Protein AF-A0A352LRR9-F1 (afdb_monomer_lite)

Foldseek 3Di:
DDPFVVQLVVQVVLLVVVVVDPVSVVVVCVVCVVVLVVLLVVLVVVVCVVPVHDDPPSVVLSVLLCVCVVVLSVVVVVVVVCVVVVHDDRHHSSVVSSVSSNVSSVVVCCVVPPD

Radius of gyration: 15.87 Å; chains: 1; bounding box: 34×29×51 Å

Sequence (115 aa):
MDFYDKKLQKELALIRDTSESENGEIKIIDYLKPLVFSVGNKFIDEFEIENGIVIEDREIVLKSGWIHLDFAIKKYMEKIEIMERGEGKIFIFSEYFTWFIKQGILEYLQSKYKN

pLDDT: mean 90.46, std 8.32, range [52.84, 98.38]

Structure (mmCIF, N/CA/C/O backbone):
data_AF-A0A352LRR9-F1
#
_entry.id   AF-A0A352LRR9-F1
#
loop_
_atom_site.group_PDB
_atom_site.id
_atom_site.type_symbol
_atom_site.label_atom_id
_atom_site.label_alt_id
_atom_site.label_comp_id
_atom_site.label_asym_id
_atom_site.label_entity_id
_atom_site.label_seq_id
_atom_site.pdbx_PDB_ins_code
_atom_site.Cartn_x
_atom_site.Cartn_y
_atom_site.Cartn_z
_atom_site.occupancy
_atom_site.B_iso_or_equiv
_atom_site.auth_seq_id
_atom_site.auth_comp_id
_atom_site.auth_asym_id
_atom_site.auth_atom_id
_atom_site.pdbx_PDB_model_num
ATOM 1 N N . MET A 1 1 ? -0.641 -4.534 -25.939 1.00 62.03 1 MET A N 1
ATOM 2 C CA . MET A 1 1 ? -0.230 -4.392 -24.532 1.00 62.03 1 MET A CA 1
ATOM 3 C C . MET A 1 1 ? -1.452 -4.635 -23.680 1.00 62.03 1 MET A C 1
ATOM 5 O O . MET A 1 1 ? -2.421 -3.882 -23.816 1.00 62.03 1 MET A O 1
ATOM 9 N N . ASP A 1 2 ? -1.451 -5.733 -22.934 1.00 83.25 2 ASP A N 1
ATOM 10 C CA . ASP A 1 2 ? -2.582 -6.099 -22.088 1.00 83.25 2 ASP A CA 1
ATOM 11 C C . ASP A 1 2 ? -2.676 -5.168 -20.856 1.00 83.25 2 ASP A C 1
ATOM 13 O O . ASP A 1 2 ? -1.864 -4.255 -20.667 1.00 83.25 2 ASP A O 1
ATOM 17 N N . PHE A 1 3 ? -3.738 -5.310 -20.061 1.00 79.19 3 PHE A N 1
ATOM 18 C CA . PHE A 1 3 ? -3.936 -4.484 -18.864 1.00 79.19 3 PHE A CA 1
ATOM 19 C C . PHE A 1 3 ? -2.821 -4.690 -17.826 1.00 79.19 3 PHE A C 1
ATOM 21 O O . PHE A 1 3 ? -2.420 -3.732 -17.161 1.00 79.19 3 PHE A O 1
ATOM 28 N N . TYR A 1 4 ? -2.318 -5.921 -17.717 1.00 83.06 4 TYR A N 1
ATOM 29 C CA . TYR A 1 4 ? -1.278 -6.307 -16.772 1.00 83.06 4 TYR A CA 1
ATOM 30 C C . TYR A 1 4 ? 0.035 -5.587 -17.094 1.00 83.06 4 TYR A C 1
ATOM 32 O O . TYR A 1 4 ? 0.580 -4.890 -16.241 1.00 83.06 4 TYR A O 1
ATOM 40 N N . ASP A 1 5 ? 0.461 -5.635 -18.353 1.00 84.56 5 ASP A N 1
ATOM 41 C CA . ASP A 1 5 ? 1.642 -4.958 -18.876 1.00 84.56 5 ASP A CA 1
ATOM 42 C C . ASP A 1 5 ? 1.581 -3.447 -18.637 1.00 84.56 5 ASP A C 1
ATOM 44 O O . ASP A 1 5 ? 2.550 -2.839 -18.184 1.00 84.56 5 ASP A O 1
ATOM 48 N N . LYS A 1 6 ? 0.432 -2.812 -18.909 1.00 89.38 6 LYS A N 1
ATOM 49 C CA . LYS A 1 6 ? 0.264 -1.365 -18.690 1.00 89.38 6 LYS A CA 1
ATOM 50 C C . LYS A 1 6 ? 0.395 -0.994 -17.216 1.00 89.38 6 LYS A C 1
ATOM 52 O O . LYS A 1 6 ? 1.023 0.015 -16.894 1.00 89.38 6 LYS A O 1
ATOM 57 N N . LYS A 1 7 ? -0.210 -1.787 -16.327 1.00 91.81 7 LYS A N 1
ATOM 58 C CA . LYS A 1 7 ? -0.152 -1.562 -14.880 1.00 91.81 7 LYS A CA 1
ATOM 59 C C . LYS A 1 7 ? 1.270 -1.754 -14.358 1.00 91.81 7 LYS A C 1
ATOM 61 O O . LYS A 1 7 ? 1.771 -0.891 -13.643 1.00 91.81 7 LYS A O 1
ATOM 66 N N . LEU A 1 8 ? 1.928 -2.827 -14.783 1.00 90.94 8 LEU A N 1
ATOM 67 C CA . LEU A 1 8 ? 3.316 -3.118 -14.457 1.00 90.94 8 LEU A CA 1
ATOM 68 C C . LEU A 1 8 ? 4.248 -1.969 -14.869 1.00 90.94 8 LEU A C 1
ATOM 70 O O . LEU A 1 8 ? 4.982 -1.457 -14.032 1.00 90.94 8 LEU A O 1
ATOM 74 N N . GLN A 1 9 ? 4.183 -1.511 -16.123 1.00 90.25 9 GLN A N 1
ATOM 75 C CA . GLN A 1 9 ? 5.031 -0.412 -16.603 1.00 90.25 9 GLN A CA 1
ATOM 76 C C . GLN A 1 9 ? 4.785 0.896 -15.844 1.00 90.25 9 GLN A C 1
ATOM 78 O O . GLN A 1 9 ? 5.732 1.602 -15.502 1.00 90.25 9 GLN A O 1
ATOM 83 N N . LYS A 1 10 ? 3.520 1.209 -15.537 1.00 94.25 10 LYS A N 1
ATOM 84 C CA . LYS A 1 10 ? 3.173 2.387 -14.735 1.00 94.25 10 LYS A CA 1
ATOM 85 C C . LYS A 1 10 ? 3.782 2.312 -13.335 1.00 94.25 10 LYS A C 1
ATOM 87 O O . LYS A 1 10 ? 4.351 3.295 -12.873 1.00 94.25 10 LYS A O 1
ATOM 92 N N . GLU A 1 11 ? 3.658 1.171 -12.663 1.00 94.19 11 GLU A N 1
ATOM 93 C CA . GLU A 1 11 ? 4.198 0.996 -11.313 1.00 94.19 11 GLU A CA 1
ATOM 94 C C . GLU A 1 11 ? 5.728 1.013 -11.303 1.00 94.19 11 GLU A C 1
ATOM 96 O O . GLU A 1 11 ? 6.307 1.686 -10.459 1.00 94.19 11 GLU A O 1
ATOM 101 N N . LEU A 1 12 ? 6.390 0.380 -12.276 1.00 91.44 12 LEU A N 1
ATOM 102 C CA . LEU A 1 12 ? 7.847 0.472 -12.431 1.00 91.44 12 LEU A CA 1
ATOM 103 C C . LEU A 1 12 ? 8.317 1.924 -12.591 1.00 91.44 12 LEU 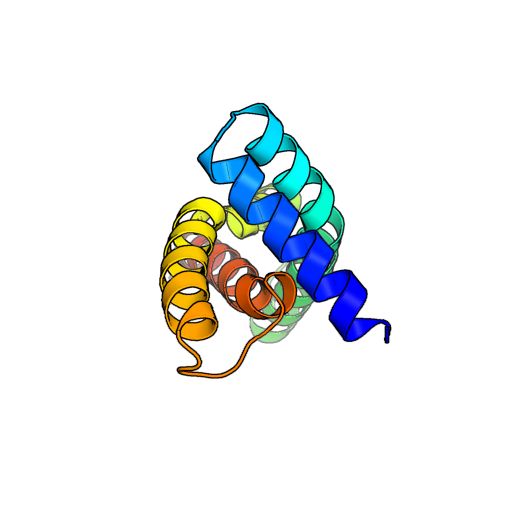A C 1
ATOM 105 O O . LEU A 1 12 ? 9.281 2.329 -11.944 1.00 91.44 12 LEU A O 1
ATOM 109 N N . ALA A 1 13 ? 7.628 2.715 -13.418 1.00 91.44 13 ALA A N 1
ATOM 110 C CA . ALA A 1 13 ? 7.958 4.124 -13.616 1.00 91.44 13 ALA A CA 1
ATOM 111 C C . ALA A 1 13 ? 7.780 4.951 -12.332 1.00 91.44 13 ALA A C 1
ATOM 113 O O . ALA A 1 13 ? 8.644 5.761 -12.010 1.00 91.44 13 ALA A O 1
ATOM 114 N N . LEU A 1 14 ? 6.693 4.727 -11.584 1.00 93.81 14 LEU A N 1
ATOM 115 C CA . LEU A 1 14 ? 6.443 5.424 -10.319 1.00 93.81 14 LEU A CA 1
ATOM 116 C C . LEU A 1 14 ? 7.508 5.101 -9.267 1.00 93.81 14 LEU A C 1
ATOM 118 O O . LEU A 1 14 ? 8.027 6.012 -8.639 1.00 93.81 14 LEU A O 1
ATOM 122 N N . ILE A 1 15 ? 7.859 3.822 -9.111 1.00 91.62 15 ILE A N 1
ATOM 123 C CA . ILE A 1 15 ? 8.863 3.374 -8.137 1.00 91.62 15 ILE A CA 1
ATOM 12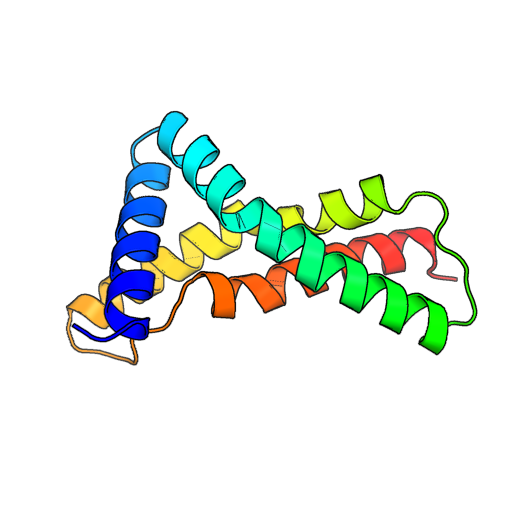4 C C . ILE A 1 15 ? 10.241 3.976 -8.447 1.00 91.62 15 ILE A C 1
ATOM 126 O O . ILE A 1 15 ? 10.945 4.396 -7.531 1.00 91.62 15 ILE A O 1
ATOM 130 N N . ARG A 1 16 ? 10.624 4.047 -9.728 1.00 88.88 16 ARG A N 1
ATOM 131 C CA . ARG A 1 16 ? 11.877 4.698 -10.141 1.00 88.88 16 ARG A CA 1
ATOM 132 C C . ARG A 1 16 ? 11.880 6.185 -9.797 1.00 88.88 16 ARG A C 1
ATOM 134 O O . ARG A 1 16 ? 12.828 6.650 -9.174 1.00 88.88 16 ARG A O 1
ATOM 141 N N . ASP A 1 17 ? 10.796 6.893 -10.109 1.00 88.75 17 ASP A N 1
ATOM 142 C CA . ASP A 1 17 ? 10.644 8.322 -9.795 1.00 88.75 17 ASP A CA 1
ATOM 143 C C . ASP A 1 17 ? 10.750 8.593 -8.281 1.00 88.75 17 ASP A C 1
ATOM 145 O O . ASP A 1 17 ? 11.342 9.590 -7.869 1.00 88.75 17 ASP A O 1
ATOM 149 N N . THR A 1 18 ? 10.254 7.680 -7.431 1.00 87.44 18 THR A N 1
ATOM 150 C CA . THR A 1 18 ? 10.396 7.780 -5.966 1.00 87.44 18 THR A CA 1
ATOM 151 C C . THR A 1 18 ? 11.856 7.765 -5.503 1.00 87.44 18 THR A C 1
ATOM 153 O O . THR A 1 18 ? 12.187 8.418 -4.521 1.00 87.44 18 THR A O 1
ATOM 156 N N . SER A 1 19 ? 12.749 7.060 -6.205 1.00 76.81 19 SER A N 1
ATOM 157 C CA . SER A 1 19 ? 14.180 7.046 -5.861 1.00 76.81 19 SER A CA 1
ATOM 158 C C . SER A 1 19 ? 14.933 8.313 -6.287 1.00 76.81 19 SER A C 1
ATOM 160 O O . SER A 1 19 ? 16.048 8.550 -5.825 1.00 76.81 19 SER A O 1
ATOM 162 N N . GLU A 1 20 ? 14.323 9.130 -7.148 1.00 79.69 20 GLU A N 1
ATOM 163 C CA . GLU A 1 20 ? 14.957 10.285 -7.788 1.00 79.69 20 GLU A CA 1
ATOM 164 C C . GLU A 1 20 ? 14.402 11.629 -7.282 1.00 79.69 20 GLU A C 1
ATOM 166 O O . GLU A 1 20 ? 15.051 12.661 -7.472 1.00 79.69 20 GLU A O 1
ATOM 171 N N . SER A 1 21 ? 13.226 11.657 -6.633 1.00 82.81 21 SER A N 1
ATOM 172 C CA . SER A 1 21 ? 12.628 12.901 -6.126 1.00 82.81 21 SER A CA 1
ATOM 173 C C . SER A 1 21 ? 11.579 12.720 -5.016 1.00 82.81 21 SER A C 1
ATOM 175 O O . SER A 1 21 ? 10.806 11.764 -5.019 1.00 82.81 21 SER A O 1
ATOM 177 N N . GLU A 1 22 ? 11.451 13.726 -4.137 1.00 79.75 22 GLU A N 1
ATOM 178 C CA . GLU A 1 22 ? 10.345 13.841 -3.158 1.00 79.75 22 GLU A CA 1
ATOM 179 C C . GLU A 1 22 ? 8.964 13.853 -3.844 1.00 79.75 22 GLU A C 1
ATOM 181 O O . GLU A 1 22 ? 7.977 13.318 -3.343 1.00 79.75 22 GLU A O 1
ATOM 186 N N . ASN A 1 23 ? 8.884 14.421 -5.050 1.00 87.50 23 ASN A N 1
ATOM 187 C CA . ASN A 1 23 ? 7.661 14.422 -5.851 1.00 87.50 23 ASN A CA 1
ATOM 188 C C . ASN A 1 23 ? 7.263 13.003 -6.303 1.00 87.50 23 ASN A C 1
ATOM 190 O O . ASN A 1 23 ? 6.078 12.712 -6.466 1.00 87.50 23 ASN A O 1
ATOM 194 N N . GLY A 1 24 ? 8.237 12.112 -6.497 1.00 84.75 24 GLY A N 1
ATOM 195 C CA . GLY A 1 24 ? 8.002 10.703 -6.799 1.00 84.75 24 GLY A CA 1
ATOM 196 C C . GLY A 1 24 ? 7.376 9.948 -5.626 1.00 84.75 24 GLY A C 1
ATOM 197 O O . GLY A 1 24 ? 6.525 9.084 -5.842 1.00 84.75 24 GLY A O 1
ATOM 198 N N . GLU A 1 25 ? 7.731 10.304 -4.390 1.00 87.31 25 GLU A N 1
ATOM 199 C CA . GLU A 1 25 ? 7.123 9.747 -3.173 1.00 87.31 25 GLU A CA 1
ATOM 200 C C . GLU A 1 25 ? 5.635 10.117 -3.069 1.00 87.31 25 GLU A C 1
ATOM 202 O O . GLU A 1 25 ? 4.774 9.254 -2.885 1.00 87.31 25 GLU A O 1
ATOM 207 N N . ILE A 1 26 ? 5.301 11.388 -3.307 1.00 91.19 26 ILE A N 1
ATOM 208 C CA . ILE A 1 26 ? 3.908 11.857 -3.297 1.00 91.19 26 ILE A CA 1
ATOM 209 C C . ILE A 1 26 ? 3.071 11.090 -4.331 1.00 91.19 26 ILE A C 1
ATOM 211 O O . ILE A 1 26 ? 1.985 10.597 -4.022 1.00 91.19 26 ILE A O 1
ATOM 215 N N . LYS A 1 27 ? 3.590 10.919 -5.554 1.00 93.94 27 LYS A N 1
ATOM 216 C CA . LYS A 1 27 ? 2.872 10.215 -6.628 1.00 93.94 27 LYS A CA 1
ATOM 217 C C . LYS A 1 27 ? 2.618 8.745 -6.312 1.00 93.94 27 LYS A C 1
ATOM 219 O O . LYS A 1 27 ? 1.540 8.244 -6.641 1.00 93.94 27 LYS A O 1
ATOM 224 N N . ILE A 1 28 ? 3.590 8.033 -5.730 1.00 94.31 28 ILE A N 1
ATOM 225 C CA . ILE A 1 28 ? 3.393 6.619 -5.391 1.00 94.31 28 ILE A CA 1
ATOM 226 C C . ILE A 1 28 ? 2.398 6.473 -4.235 1.00 94.31 28 ILE A C 1
ATOM 228 O O . ILE A 1 28 ? 1.533 5.599 -4.296 1.00 94.31 28 ILE A O 1
ATOM 232 N N . ILE A 1 29 ? 2.433 7.370 -3.244 1.00 94.44 29 ILE A N 1
ATOM 233 C CA . ILE A 1 29 ? 1.446 7.404 -2.157 1.00 94.44 29 ILE A CA 1
ATOM 234 C C . ILE A 1 29 ? 0.041 7.634 -2.722 1.00 94.44 29 ILE A C 1
ATOM 236 O O . ILE A 1 29 ? -0.868 6.849 -2.443 1.00 94.44 29 ILE A O 1
ATOM 240 N N . ASP A 1 30 ? -0.144 8.648 -3.569 1.00 96.12 30 ASP A N 1
ATOM 241 C CA . ASP A 1 30 ? -1.440 8.940 -4.190 1.00 96.12 30 ASP A CA 1
ATOM 242 C C . ASP A 1 30 ? -1.952 7.764 -5.028 1.00 96.12 30 ASP A C 1
ATOM 244 O O . ASP A 1 30 ? -3.136 7.416 -4.977 1.00 96.12 30 ASP A O 1
ATOM 248 N N . TYR A 1 31 ? -1.054 7.106 -5.764 1.00 96.62 31 TYR A N 1
ATOM 249 C CA . TYR A 1 31 ? -1.379 5.928 -6.559 1.00 96.62 31 TYR A CA 1
ATOM 250 C C . TYR A 1 31 ? -1.816 4.732 -5.698 1.00 96.62 31 TYR A C 1
ATOM 252 O O . TYR A 1 31 ? -2.763 4.029 -6.056 1.00 96.62 31 TYR A O 1
ATOM 260 N N . LEU A 1 32 ? -1.150 4.493 -4.565 1.00 97.06 32 LEU A N 1
ATOM 261 C CA . LEU A 1 32 ? -1.419 3.355 -3.681 1.00 97.06 32 LEU A CA 1
ATOM 262 C C . LEU A 1 32 ? -2.538 3.616 -2.676 1.00 97.06 32 LEU A C 1
ATOM 264 O O . LEU A 1 32 ? -3.060 2.665 -2.096 1.00 97.06 32 LEU A O 1
ATOM 268 N N . LYS A 1 33 ? -2.952 4.868 -2.470 1.00 97.31 33 LYS A N 1
ATOM 269 C CA . LYS A 1 33 ? -3.970 5.221 -1.476 1.00 97.31 33 LYS A CA 1
ATOM 270 C C . LYS A 1 33 ? -5.250 4.383 -1.611 1.00 97.31 33 LYS A C 1
ATOM 272 O O . LYS A 1 33 ? -5.651 3.788 -0.612 1.00 97.31 33 LYS A O 1
ATOM 277 N N . PRO A 1 34 ? -5.863 4.206 -2.799 1.00 97.50 34 PRO A N 1
ATOM 278 C CA . PRO A 1 34 ? -7.041 3.344 -2.930 1.00 97.50 34 PRO A CA 1
ATOM 279 C C . PRO A 1 34 ? -6.781 1.882 -2.526 1.00 97.50 34 PRO A C 1
ATOM 281 O O . PRO A 1 34 ? -7.663 1.221 -1.973 1.00 97.50 34 PRO A O 1
ATOM 284 N N . LEU A 1 35 ? -5.570 1.371 -2.767 1.00 97.44 35 LEU A N 1
ATOM 285 C CA . LEU A 1 35 ? -5.173 0.022 -2.365 1.00 97.44 35 LEU A CA 1
ATOM 286 C C . LEU A 1 35 ? -5.083 -0.092 -0.841 1.00 97.44 35 LEU A C 1
ATOM 288 O O . LEU A 1 35 ? -5.680 -1.002 -0.278 1.00 97.44 35 LEU A O 1
ATOM 292 N N . VAL A 1 36 ? -4.393 0.837 -0.171 1.00 97.75 36 VAL A N 1
ATOM 293 C CA . VAL A 1 36 ? -4.261 0.813 1.296 1.00 97.75 36 VAL A CA 1
ATOM 294 C C . VAL A 1 36 ? -5.623 0.901 1.971 1.00 97.75 36 VAL A C 1
ATOM 296 O O . VAL A 1 36 ? -5.903 0.127 2.880 1.00 97.75 36 VAL A O 1
ATOM 299 N N . PHE A 1 37 ? -6.511 1.768 1.481 1.00 97.25 37 PHE A N 1
ATOM 300 C CA . PHE A 1 37 ? -7.871 1.861 2.008 1.00 97.25 37 PHE A CA 1
ATOM 301 C C . PHE A 1 37 ? -8.674 0.574 1.783 1.00 97.25 37 PHE A C 1
ATOM 303 O O . PHE A 1 37 ? -9.334 0.105 2.706 1.00 97.25 37 PHE A O 1
ATOM 310 N N . SER A 1 38 ? -8.637 -0.012 0.584 1.00 97.75 38 SER A N 1
ATOM 311 C CA . SER A 1 38 ? -9.431 -1.213 0.282 1.00 97.75 38 SER A CA 1
ATOM 312 C C . SER A 1 38 ? -8.912 -2.465 0.994 1.00 97.75 38 SER A C 1
ATOM 314 O O . SER A 1 38 ? -9.685 -3.161 1.650 1.00 97.75 38 SER A O 1
ATOM 316 N N . VAL A 1 39 ? -7.607 -2.735 0.913 1.00 98.06 39 VAL A N 1
ATOM 317 C CA . VAL A 1 39 ? -6.958 -3.869 1.590 1.00 98.06 39 VAL A CA 1
ATOM 318 C C . VAL A 1 39 ? -7.028 -3.698 3.101 1.00 98.06 39 VAL A C 1
ATOM 320 O O . VAL A 1 39 ? -7.350 -4.653 3.805 1.00 98.06 39 VAL A O 1
ATOM 323 N N . GLY A 1 40 ? -6.736 -2.493 3.591 1.00 97.69 40 GLY A N 1
ATOM 324 C CA . GLY A 1 40 ? -6.685 -2.202 5.013 1.00 97.69 40 GLY A CA 1
ATOM 325 C C . GLY A 1 40 ? -8.045 -2.331 5.681 1.00 97.69 40 GLY A C 1
ATOM 326 O O . GLY A 1 40 ? -8.149 -3.045 6.669 1.00 97.69 40 GLY A O 1
ATOM 327 N N . ASN A 1 41 ? -9.104 -1.735 5.120 1.00 97.50 41 ASN A N 1
ATOM 328 C CA . ASN A 1 41 ? -10.442 -1.857 5.710 1.00 97.50 41 ASN A CA 1
ATOM 329 C C . ASN A 1 41 ? -10.910 -3.308 5.757 1.00 97.50 41 ASN A C 1
ATOM 331 O O . ASN A 1 41 ? -11.349 -3.755 6.809 1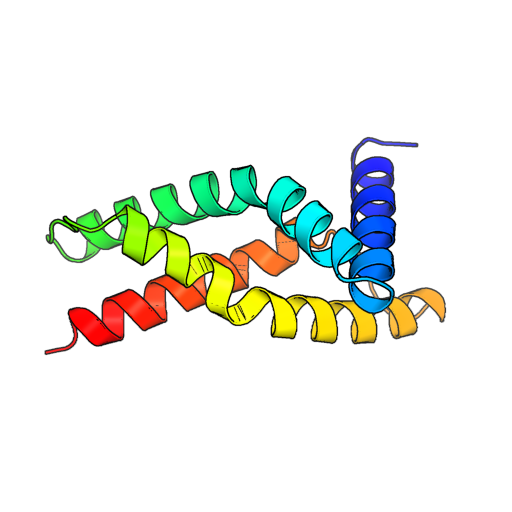.00 97.50 41 ASN A O 1
ATOM 335 N N . LYS A 1 42 ? -10.731 -4.054 4.659 1.00 97.75 42 LYS A N 1
ATOM 336 C CA . LYS A 1 42 ? -11.089 -5.473 4.621 1.00 97.75 42 LYS A CA 1
ATOM 337 C C . LYS A 1 42 ? -10.350 -6.277 5.694 1.00 97.75 42 LYS A C 1
ATOM 339 O O . LYS A 1 42 ? -10.951 -7.113 6.352 1.00 97.75 42 LYS A O 1
ATOM 344 N N . PHE A 1 43 ? -9.054 -6.028 5.868 1.00 97.69 43 PHE A N 1
ATOM 345 C CA . PHE A 1 43 ? -8.257 -6.729 6.872 1.00 97.69 43 PHE A CA 1
ATOM 346 C C . PHE A 1 43 ? -8.664 -6.360 8.308 1.00 97.69 43 PHE A C 1
ATOM 348 O O . PHE A 1 43 ? -8.681 -7.223 9.178 1.00 97.69 43 PHE A O 1
ATOM 355 N N . ILE A 1 44 ? -9.021 -5.096 8.555 1.00 96.56 44 ILE A N 1
ATOM 356 C CA . ILE A 1 44 ? -9.548 -4.640 9.849 1.00 96.56 44 ILE A CA 1
ATOM 357 C C . ILE A 1 44 ? -10.889 -5.325 10.150 1.00 96.56 44 ILE A C 1
ATOM 359 O O . ILE A 1 44 ? -11.051 -5.838 11.251 1.00 96.56 44 ILE A O 1
ATOM 363 N N . ASP A 1 45 ? -11.803 -5.394 9.175 1.00 96.88 45 ASP A N 1
ATOM 364 C CA . ASP A 1 45 ? -13.093 -6.089 9.325 1.00 96.88 45 ASP A CA 1
ATOM 365 C C . ASP A 1 45 ? -12.891 -7.571 9.683 1.00 96.88 45 ASP A C 1
ATOM 367 O O . ASP A 1 45 ? -13.519 -8.090 10.605 1.00 96.88 45 ASP A O 1
ATOM 371 N N . GLU A 1 46 ? -11.984 -8.252 8.972 1.00 96.31 46 GLU A N 1
ATOM 372 C CA . GLU A 1 46 ? -11.612 -9.645 9.249 1.00 96.31 46 GLU A CA 1
ATOM 373 C C . GLU A 1 46 ? -11.072 -9.795 10.683 1.00 96.31 46 GLU A C 1
ATOM 375 O O . GLU A 1 46 ? -11.508 -10.680 11.419 1.00 96.31 46 GLU A O 1
ATOM 380 N N . PHE A 1 47 ? -10.197 -8.884 11.121 1.00 94.94 47 PHE A N 1
ATOM 381 C CA . PHE A 1 47 ? -9.628 -8.903 12.468 1.00 94.94 47 PHE A CA 1
ATOM 382 C C . PHE A 1 47 ? -10.679 -8.684 13.570 1.00 94.94 47 PHE A C 1
ATOM 384 O O . PHE A 1 47 ? -10.645 -9.379 14.587 1.00 94.94 47 PHE A O 1
ATOM 391 N N . GLU A 1 48 ? -11.612 -7.741 13.391 1.00 94.94 48 GLU A N 1
ATOM 392 C CA . GLU A 1 48 ? -12.712 -7.485 14.335 1.00 94.94 48 GLU A CA 1
ATOM 393 C C . GLU A 1 48 ? -13.593 -8.725 14.514 1.00 94.94 48 GLU A C 1
ATOM 395 O O . GLU A 1 48 ? -13.894 -9.111 15.645 1.00 94.94 48 GLU A O 1
ATOM 400 N N . ILE A 1 49 ? -13.950 -9.382 13.405 1.00 95.75 49 ILE A N 1
ATOM 401 C CA . ILE A 1 49 ? -14.758 -10.608 13.407 1.00 95.75 49 ILE A CA 1
ATOM 402 C C . ILE A 1 49 ? -14.024 -11.744 14.125 1.00 95.75 49 ILE A C 1
ATOM 404 O O . ILE A 1 49 ? -14.617 -12.421 14.963 1.00 95.75 49 ILE A O 1
ATOM 408 N N . GLU A 1 50 ? -12.743 -11.956 13.816 1.00 94.88 50 GLU A N 1
ATOM 409 C CA . GLU A 1 50 ? -11.946 -13.047 14.389 1.00 94.88 50 GLU A CA 1
ATOM 410 C C 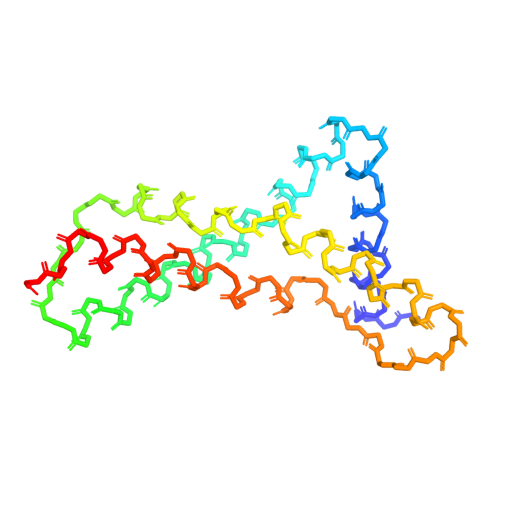. GLU A 1 50 ? -11.702 -12.886 15.896 1.00 94.88 50 GLU A C 1
ATOM 412 O O . GLU A 1 50 ? -11.643 -13.882 16.618 1.00 94.88 50 GLU A O 1
ATOM 417 N N . ASN A 1 51 ? -11.574 -11.647 16.378 1.00 92.00 51 ASN A N 1
ATOM 418 C CA . ASN A 1 51 ? -11.212 -11.360 17.770 1.00 92.00 51 ASN A CA 1
ATOM 419 C C . ASN A 1 51 ? -12.397 -10.906 18.635 1.00 92.00 51 ASN A C 1
ATOM 421 O O . ASN A 1 51 ? -12.248 -10.787 19.850 1.00 92.00 51 ASN A O 1
ATOM 425 N N . GLY A 1 52 ? -13.567 -10.647 18.043 1.00 93.06 52 GLY A N 1
ATOM 426 C CA . GLY A 1 52 ? -14.744 -10.161 18.766 1.00 93.06 52 GLY A CA 1
ATOM 427 C C . GLY A 1 52 ? -14.540 -8.780 19.398 1.00 93.06 52 GLY A C 1
ATOM 428 O O . GLY A 1 52 ? -15.070 -8.520 20.479 1.00 93.06 52 GLY A O 1
ATOM 429 N N . ILE A 1 53 ? -13.755 -7.911 18.751 1.00 92.00 53 ILE A N 1
ATOM 430 C CA . ILE A 1 53 ? -13.475 -6.540 19.207 1.00 92.00 53 ILE A CA 1
ATOM 431 C C . ILE A 1 53 ? -14.047 -5.504 18.237 1.00 92.00 53 ILE A C 1
ATOM 433 O O . ILE A 1 53 ? -14.372 -5.825 17.097 1.00 92.00 53 ILE A O 1
ATOM 437 N N . VAL A 1 54 ? -14.114 -4.249 18.681 1.00 91.94 54 VAL A N 1
ATOM 438 C CA . VAL A 1 54 ? -14.435 -3.093 17.834 1.00 91.94 54 VAL A CA 1
ATOM 439 C C . VAL A 1 54 ? -13.246 -2.138 17.838 1.00 91.94 54 VAL A C 1
ATOM 441 O O . VAL A 1 54 ? -12.740 -1.767 18.899 1.00 91.94 54 VAL A O 1
ATOM 444 N N . ILE A 1 55 ? -12.789 -1.750 16.650 1.00 92.19 55 ILE A N 1
ATOM 445 C CA . ILE A 1 55 ? -11.683 -0.816 16.448 1.00 92.19 55 ILE A CA 1
ATOM 446 C C . ILE A 1 55 ? -12.271 0.577 16.215 1.00 92.19 55 ILE A C 1
ATOM 448 O O . ILE A 1 55 ? -12.771 0.883 15.133 1.00 92.19 55 ILE A O 1
ATOM 452 N N . GLU A 1 56 ? -12.193 1.439 17.230 1.00 88.88 56 GLU A N 1
ATOM 453 C CA . GLU A 1 56 ? -12.723 2.808 17.149 1.00 88.88 56 GLU A CA 1
ATOM 454 C C . GLU A 1 56 ? -11.848 3.715 16.261 1.00 88.88 56 GLU A C 1
ATOM 456 O O . GLU A 1 56 ? -12.351 4.421 15.387 1.00 88.88 56 GLU A O 1
ATOM 461 N N . ASP A 1 57 ? -10.520 3.629 16.391 1.00 90.62 57 ASP A N 1
ATOM 462 C CA . ASP A 1 57 ? -9.565 4.495 15.684 1.00 90.62 57 ASP A CA 1
ATOM 463 C C . ASP A 1 57 ? -9.147 3.949 14.303 1.00 90.62 57 ASP A C 1
ATOM 465 O O . ASP A 1 57 ? -7.957 3.845 13.979 1.00 90.62 57 ASP A O 1
ATOM 469 N N . ARG A 1 58 ? -10.118 3.600 13.447 1.00 92.56 58 ARG A N 1
ATOM 470 C CA . ARG A 1 58 ? -9.839 2.968 12.136 1.00 92.56 58 ARG A CA 1
ATOM 471 C C . ARG A 1 58 ? -8.886 3.774 11.258 1.00 92.56 58 ARG A C 1
ATOM 473 O O . ARG A 1 58 ? -8.061 3.189 10.564 1.00 92.56 58 ARG A O 1
ATOM 480 N N . GLU A 1 59 ? -8.962 5.105 11.285 1.00 94.19 59 GLU A N 1
ATOM 481 C CA . GLU A 1 59 ? -8.059 5.958 10.500 1.00 94.19 59 GLU A CA 1
ATOM 482 C C . GLU A 1 59 ? -6.593 5.784 10.929 1.00 94.19 59 GLU A C 1
ATOM 484 O O . GLU A 1 59 ? -5.698 5.738 10.086 1.00 94.19 59 GLU A O 1
ATOM 489 N N . ILE A 1 60 ? -6.339 5.653 12.234 1.00 93.62 60 ILE A N 1
ATOM 490 C CA . ILE A 1 60 ? -4.987 5.456 12.768 1.00 93.62 60 ILE A CA 1
ATOM 491 C C . ILE A 1 60 ? -4.474 4.065 12.395 1.00 93.62 60 ILE A C 1
ATOM 493 O O . ILE A 1 60 ? -3.325 3.932 11.975 1.00 93.62 60 ILE A O 1
ATOM 497 N N . VAL A 1 61 ? -5.332 3.047 12.470 1.00 95.88 61 VAL A N 1
ATOM 498 C CA . VAL A 1 61 ? -4.984 1.689 12.032 1.00 95.88 61 VAL A CA 1
ATOM 499 C C . VAL A 1 61 ? -4.679 1.663 10.533 1.00 95.88 61 VAL A C 1
ATOM 501 O O . VAL A 1 61 ? -3.669 1.114 10.115 1.00 95.88 61 VAL A O 1
ATOM 504 N N . LEU A 1 62 ? -5.478 2.333 9.699 1.00 96.75 62 LEU A N 1
ATOM 505 C CA . LEU A 1 62 ? -5.200 2.433 8.263 1.00 96.75 62 LEU A CA 1
ATOM 506 C C . LEU A 1 62 ? -3.868 3.137 7.968 1.00 96.75 62 LEU A C 1
ATOM 508 O O . LEU A 1 62 ? -3.176 2.754 7.025 1.00 96.75 62 LEU A O 1
ATOM 512 N N . LYS A 1 63 ? -3.475 4.133 8.777 1.00 96.69 63 LYS A N 1
ATOM 513 C CA . LYS A 1 63 ? -2.164 4.790 8.644 1.00 96.69 63 LYS A CA 1
ATOM 514 C C . LYS A 1 63 ? -1.005 3.821 8.872 1.00 96.69 63 LYS A C 1
ATOM 516 O O . LYS A 1 63 ? 0.030 3.974 8.228 1.00 96.69 63 LYS A O 1
ATOM 521 N N . SER A 1 64 ? -1.169 2.800 9.715 1.00 97.06 64 SER A N 1
ATOM 522 C CA . SER A 1 64 ? -0.103 1.822 9.948 1.00 97.06 64 SER A CA 1
ATOM 523 C C . SER A 1 64 ? 0.145 0.903 8.743 1.00 97.06 64 SER A C 1
ATOM 525 O O . SER A 1 64 ? 1.239 0.360 8.605 1.00 97.06 64 SER A O 1
ATOM 527 N N . GLY A 1 65 ? -0.801 0.813 7.800 1.00 97.31 65 GLY A N 1
ATOM 528 C CA . GLY A 1 65 ? -0.615 0.124 6.519 1.00 97.31 65 GLY A CA 1
ATOM 529 C C . GLY A 1 65 ? 0.490 0.714 5.628 1.00 97.31 65 GLY A C 1
ATOM 530 O O . GLY A 1 65 ? 0.901 0.072 4.665 1.00 97.31 65 GLY A O 1
ATOM 531 N N . TRP A 1 66 ? 0.998 1.908 5.949 1.00 97.69 66 TRP A N 1
ATOM 532 C CA . TRP A 1 66 ? 2.098 2.561 5.232 1.00 97.69 66 TRP A CA 1
ATOM 533 C C . TRP A 1 66 ? 3.482 2.325 5.846 1.00 97.69 66 TRP A C 1
ATOM 535 O O . TRP A 1 66 ? 4.471 2.643 5.195 1.00 97.69 66 TRP A O 1
ATOM 545 N N . ILE A 1 67 ? 3.574 1.764 7.061 1.00 96.56 67 ILE A N 1
ATOM 546 C CA . ILE A 1 67 ? 4.826 1.683 7.847 1.00 96.56 67 ILE A CA 1
ATOM 547 C C . ILE A 1 67 ? 5.984 1.062 7.060 1.00 96.56 67 ILE A C 1
ATOM 549 O O . ILE A 1 67 ? 7.131 1.471 7.208 1.00 96.56 67 ILE A O 1
ATOM 553 N N . HIS A 1 68 ? 5.681 0.089 6.203 1.00 96.50 68 HIS A N 1
ATOM 554 C CA . HIS A 1 68 ? 6.684 -0.657 5.450 1.00 96.50 68 HIS A CA 1
ATOM 555 C C . HIS A 1 68 ? 6.834 -0.200 3.992 1.00 96.50 68 HIS A C 1
ATOM 557 O O . HIS A 1 68 ? 7.442 -0.925 3.205 1.00 96.50 68 HIS A O 1
ATOM 563 N N . LEU A 1 69 ? 6.288 0.961 3.602 1.00 95.31 69 LEU A N 1
ATOM 564 C CA . LEU A 1 69 ? 6.351 1.455 2.218 1.00 95.31 69 LEU A CA 1
ATOM 565 C C . LEU A 1 69 ? 7.797 1.582 1.727 1.00 95.31 69 LEU A C 1
ATOM 567 O O . LEU A 1 69 ? 8.149 0.944 0.737 1.00 95.31 69 LEU A O 1
ATOM 571 N N . ASP A 1 70 ? 8.646 2.314 2.446 1.00 93.12 70 ASP A N 1
ATOM 572 C CA . ASP A 1 70 ? 10.042 2.546 2.046 1.00 93.12 70 ASP A CA 1
ATOM 573 C C . ASP A 1 70 ? 10.823 1.238 1.910 1.00 93.12 70 ASP A C 1
ATOM 575 O O . ASP A 1 70 ? 1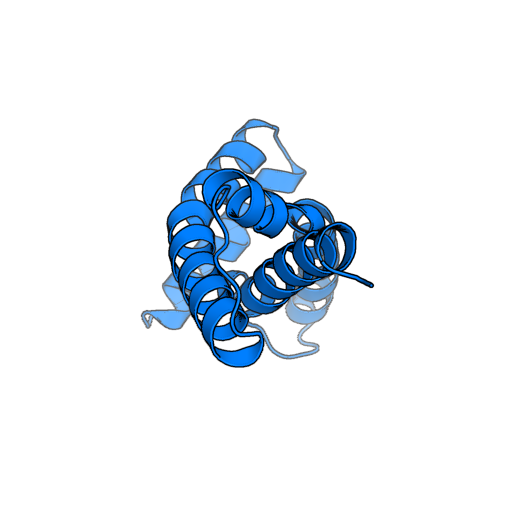1.568 1.016 0.950 1.00 93.12 70 ASP A O 1
ATOM 579 N N . PHE A 1 71 ? 10.612 0.324 2.859 1.00 93.88 71 PHE A N 1
ATOM 580 C CA . PHE A 1 71 ? 11.234 -0.992 2.830 1.00 93.88 71 PHE A CA 1
ATOM 581 C C . PHE A 1 71 ? 10.753 -1.820 1.632 1.00 93.88 71 PHE A C 1
ATOM 583 O O . PHE A 1 71 ? 11.571 -2.442 0.948 1.00 93.88 71 PHE A O 1
ATOM 590 N N . ALA A 1 72 ? 9.449 -1.806 1.344 1.00 94.62 72 ALA A N 1
ATOM 591 C CA . ALA A 1 72 ? 8.874 -2.500 0.200 1.00 94.62 72 ALA A CA 1
ATOM 592 C C . ALA A 1 72 ? 9.396 -1.931 -1.127 1.00 94.62 72 ALA A C 1
ATOM 594 O O . ALA A 1 72 ? 9.782 -2.708 -2.000 1.00 94.62 72 ALA A O 1
ATOM 595 N N . ILE A 1 73 ? 9.474 -0.603 -1.267 1.00 93.31 73 ILE A N 1
ATOM 596 C CA . ILE A 1 73 ? 10.038 0.075 -2.445 1.00 93.31 73 ILE A CA 1
ATOM 597 C C . ILE A 1 73 ? 11.493 -0.351 -2.647 1.00 93.31 73 ILE A C 1
ATOM 599 O O . ILE A 1 73 ? 11.852 -0.828 -3.724 1.00 93.31 73 ILE A O 1
ATOM 603 N N . LYS A 1 74 ? 12.318 -0.273 -1.596 1.00 91.75 74 LYS A N 1
ATOM 604 C CA . LYS A 1 74 ? 13.727 -0.683 -1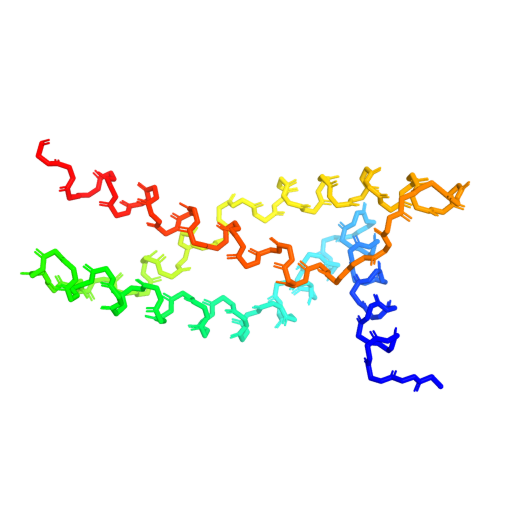.651 1.00 91.75 74 LYS A CA 1
ATOM 605 C C . LYS A 1 74 ? 13.882 -2.141 -2.087 1.00 91.75 74 LYS A C 1
ATOM 607 O O . LYS A 1 74 ? 14.652 -2.441 -2.996 1.00 91.75 74 LYS A O 1
ATOM 612 N N . LYS A 1 75 ? 13.131 -3.057 -1.468 1.00 91.50 75 LYS A N 1
ATOM 613 C CA . LYS A 1 75 ? 13.180 -4.492 -1.794 1.00 91.50 75 LYS A CA 1
ATOM 614 C C . LYS A 1 75 ? 12.669 -4.799 -3.194 1.00 91.50 75 LYS A C 1
ATOM 616 O O . LYS A 1 75 ? 13.128 -5.751 -3.822 1.00 91.50 75 LYS A O 1
ATOM 621 N N . TYR A 1 76 ? 11.715 -4.018 -3.679 1.00 91.50 76 TYR A N 1
ATOM 622 C CA . TYR A 1 76 ? 11.203 -4.159 -5.028 1.00 91.50 76 TYR A CA 1
ATOM 623 C C . TYR A 1 76 ? 12.208 -3.655 -6.071 1.00 91.50 76 TYR A C 1
ATOM 625 O O . TYR A 1 76 ? 12.427 -4.351 -7.057 1.00 91.50 76 TYR A O 1
ATOM 633 N N . MET A 1 77 ? 12.903 -2.540 -5.821 1.00 89.12 77 MET A N 1
ATOM 634 C CA . MET A 1 77 ? 13.998 -2.059 -6.677 1.00 89.12 77 MET A CA 1
ATOM 635 C C . MET A 1 77 ? 15.124 -3.090 -6.824 1.00 89.12 77 MET A C 1
ATOM 637 O O . MET A 1 77 ? 15.503 -3.412 -7.948 1.00 89.12 77 MET A O 1
ATOM 641 N N . GLU A 1 78 ? 15.566 -3.703 -5.718 1.00 88.69 78 GLU A N 1
ATOM 642 C CA . GLU A 1 78 ? 16.544 -4.807 -5.747 1.00 88.69 78 GLU A CA 1
ATOM 643 C C . GLU A 1 78 ? 16.080 -5.961 -6.660 1.00 88.69 78 GLU A C 1
ATOM 645 O O . GLU A 1 78 ? 16.884 -6.605 -7.329 1.00 88.69 78 GLU A O 1
ATOM 650 N N . LYS A 1 79 ? 14.769 -6.234 -6.709 1.00 85.88 79 LYS A N 1
ATOM 651 C CA . LYS A 1 79 ? 14.199 -7.285 -7.562 1.00 85.88 79 LYS A CA 1
ATOM 652 C C . LYS A 1 79 ? 14.084 -6.867 -9.026 1.00 85.88 79 LYS A C 1
ATOM 654 O O . LYS A 1 79 ? 14.305 -7.720 -9.881 1.00 85.88 79 LYS A O 1
ATOM 659 N N . ILE A 1 80 ? 13.767 -5.604 -9.321 1.00 84.44 80 ILE A N 1
ATOM 660 C CA . ILE A 1 80 ? 13.724 -5.082 -10.699 1.00 84.44 80 ILE A CA 1
ATOM 661 C C . ILE A 1 80 ? 15.088 -5.265 -11.365 1.00 84.44 80 ILE A C 1
ATOM 663 O O . ILE A 1 80 ? 15.152 -5.777 -12.478 1.00 84.44 80 ILE A O 1
ATOM 667 N N . GLU A 1 81 ? 16.176 -4.926 -10.671 1.00 81.62 81 GLU A N 1
ATOM 668 C CA . GLU A 1 81 ? 17.533 -5.066 -11.216 1.00 81.62 81 GLU A CA 1
ATOM 669 C C . GLU A 1 81 ? 17.884 -6.513 -11.594 1.00 81.62 81 GLU A C 1
ATOM 671 O O . GLU A 1 81 ? 18.616 -6.742 -12.557 1.00 81.62 81 GLU A O 1
ATOM 676 N N . ILE A 1 82 ? 17.368 -7.495 -10.848 1.00 81.75 82 ILE A N 1
ATOM 677 C CA . ILE A 1 82 ? 17.543 -8.926 -11.142 1.00 81.75 82 ILE A CA 1
ATOM 678 C C . ILE A 1 82 ? 16.675 -9.318 -12.351 1.00 81.75 82 ILE A C 1
ATOM 680 O O . ILE A 1 82 ? 17.160 -9.968 -13.277 1.00 81.75 82 ILE A O 1
ATOM 684 N N . MET A 1 83 ? 15.424 -8.847 -12.399 1.00 79.25 83 MET A N 1
ATOM 685 C CA . MET A 1 83 ? 14.500 -9.103 -13.513 1.00 79.25 83 MET A CA 1
ATOM 686 C C . MET A 1 83 ? 15.009 -8.548 -14.846 1.00 79.25 83 MET A C 1
ATOM 688 O O . MET A 1 83 ? 14.878 -9.208 -15.875 1.00 79.25 83 MET A O 1
ATOM 692 N N . GLU A 1 84 ? 15.611 -7.356 -14.849 1.00 78.19 84 GLU A N 1
ATOM 693 C CA . GLU A 1 84 ? 16.170 -6.735 -16.058 1.00 78.19 84 GLU A CA 1
ATOM 694 C C . GLU A 1 84 ? 17.368 -7.504 -16.624 1.00 78.19 84 GLU A C 1
ATOM 696 O O . GLU A 1 84 ? 17.645 -7.425 -17.820 1.00 78.19 84 GLU A O 1
ATOM 701 N N . ARG A 1 85 ? 18.038 -8.315 -15.797 1.00 81.25 85 ARG A N 1
ATOM 702 C CA . ARG A 1 85 ? 19.088 -9.249 -16.238 1.00 81.25 85 ARG A CA 1
ATOM 703 C C . ARG A 1 85 ? 18.523 -10.543 -16.835 1.00 81.25 85 ARG A C 1
ATOM 705 O O . ARG A 1 85 ? 19.289 -11.424 -17.208 1.00 81.25 85 ARG A O 1
ATOM 712 N N . GLY A 1 86 ? 17.197 -10.662 -16.944 1.00 76.56 86 GLY A N 1
ATOM 713 C CA . GLY A 1 86 ? 16.509 -11.863 -17.418 1.00 76.56 86 GLY A CA 1
ATOM 714 C C . GLY A 1 86 ? 16.363 -12.948 -16.348 1.00 76.56 86 GLY A C 1
ATOM 715 O O . GLY A 1 86 ? 15.966 -14.070 -16.662 1.00 76.56 86 GLY A O 1
ATOM 716 N N . GLU A 1 87 ? 16.668 -12.629 -15.090 1.00 72.25 87 GLU A N 1
ATOM 717 C CA . GLU A 1 87 ? 16.609 -13.562 -13.972 1.00 72.25 87 GLU A CA 1
ATOM 718 C C . GLU A 1 87 ? 15.350 -13.287 -13.129 1.00 72.25 87 GLU A C 1
ATOM 720 O O . GLU A 1 87 ? 15.166 -12.225 -12.546 1.00 72.25 87 GLU A O 1
ATOM 725 N N . GLY A 1 88 ? 14.440 -14.260 -13.044 1.00 68.69 88 GLY A N 1
ATOM 726 C CA . GLY A 1 88 ? 13.245 -14.166 -12.194 1.00 68.69 88 GLY A CA 1
ATOM 727 C C . GLY A 1 88 ? 11.970 -13.677 -12.892 1.00 68.69 88 GLY A C 1
ATOM 728 O O . GLY A 1 88 ? 11.936 -13.373 -14.081 1.00 68.69 88 GLY A O 1
ATOM 729 N N . LYS A 1 89 ? 10.862 -13.686 -12.139 1.00 73.44 89 LYS A N 1
ATOM 730 C CA . LYS A 1 89 ? 9.533 -13.303 -12.637 1.00 73.44 89 LYS A CA 1
ATOM 731 C C . LYS A 1 89 ? 9.266 -11.837 -12.346 1.00 73.44 89 LYS A C 1
ATOM 733 O O . LYS A 1 89 ? 9.398 -11.432 -11.196 1.00 73.44 89 LYS A O 1
ATOM 738 N N . ILE A 1 90 ? 8.815 -11.100 -13.355 1.00 74.19 90 ILE A N 1
ATOM 739 C CA . ILE A 1 90 ? 8.292 -9.747 -13.182 1.00 74.19 90 ILE A CA 1
ATOM 740 C C . ILE A 1 90 ? 6.895 -9.831 -12.555 1.00 74.19 90 ILE A C 1
ATOM 742 O O . ILE A 1 90 ? 6.100 -10.691 -12.931 1.00 74.19 90 ILE A O 1
ATOM 746 N N . PHE A 1 91 ? 6.612 -8.975 -11.575 1.00 83.94 91 PHE A N 1
ATOM 747 C CA . PHE A 1 91 ? 5.317 -8.915 -10.898 1.00 83.94 91 PHE A CA 1
ATOM 748 C C . PHE A 1 91 ? 4.943 -7.471 -10.572 1.00 83.94 91 PHE A C 1
ATOM 750 O O . PHE A 1 91 ? 5.787 -6.587 -10.616 1.00 83.94 91 PHE A O 1
ATOM 757 N N . ILE A 1 92 ? 3.672 -7.237 -10.257 1.00 92.12 92 ILE A N 1
ATOM 758 C CA . ILE A 1 92 ? 3.115 -5.908 -9.999 1.00 92.12 92 ILE A CA 1
ATOM 759 C C . ILE A 1 92 ? 3.426 -5.484 -8.553 1.00 92.12 92 ILE A C 1
ATOM 761 O O . ILE A 1 92 ? 3.199 -6.246 -7.610 1.00 92.12 92 ILE A O 1
ATOM 765 N N . PHE A 1 93 ? 3.909 -4.255 -8.358 1.00 94.88 93 PHE A N 1
ATOM 766 C CA . PHE A 1 93 ? 4.261 -3.727 -7.038 1.00 94.88 93 PHE A CA 1
ATOM 767 C C . PHE A 1 93 ? 3.063 -3.699 -6.086 1.00 94.88 93 PHE A C 1
ATOM 769 O O . PHE A 1 93 ? 3.201 -4.105 -4.940 1.00 94.88 93 PHE A O 1
ATOM 776 N N . SER A 1 94 ? 1.875 -3.284 -6.533 1.00 95.75 94 SER A N 1
ATOM 777 C CA . SER A 1 94 ? 0.682 -3.257 -5.668 1.00 95.75 94 SER A CA 1
ATOM 778 C C . SER A 1 94 ? 0.275 -4.641 -5.142 1.00 95.75 94 SER A C 1
ATOM 780 O O . SER A 1 94 ? -0.205 -4.760 -4.012 1.00 95.75 94 SER A O 1
ATOM 782 N N . GLU A 1 95 ? 0.503 -5.707 -5.911 1.00 93.81 95 GLU A N 1
ATOM 783 C CA . GLU A 1 95 ? 0.260 -7.082 -5.452 1.00 93.81 95 GLU A CA 1
ATOM 784 C C . GLU A 1 95 ? 1.243 -7.462 -4.342 1.00 93.81 95 GLU A C 1
ATOM 786 O O . GLU A 1 95 ? 0.852 -8.004 -3.310 1.00 93.81 95 GLU A O 1
ATOM 791 N N . TYR A 1 96 ? 2.512 -7.096 -4.516 1.00 93.62 96 TYR A N 1
ATOM 792 C CA . TYR A 1 96 ? 3.553 -7.281 -3.511 1.00 93.62 96 TYR A CA 1
ATOM 793 C C . TYR A 1 96 ? 3.311 -6.443 -2.247 1.00 93.62 96 TYR A C 1
ATOM 795 O O . TYR A 1 96 ? 3.395 -6.953 -1.128 1.00 93.62 96 TYR A O 1
ATOM 803 N N . PHE A 1 97 ? 2.932 -5.177 -2.412 1.00 97.06 97 PHE A N 1
ATOM 804 C CA . PHE A 1 97 ? 2.699 -4.237 -1.321 1.00 97.06 97 PHE A CA 1
ATOM 805 C C . PHE A 1 97 ? 1.471 -4.595 -0.470 1.00 97.06 97 PHE A C 1
ATOM 807 O O . PHE A 1 97 ? 1.430 -4.286 0.718 1.00 97.06 97 PHE A O 1
ATOM 814 N N . THR A 1 98 ? 0.510 -5.344 -1.024 1.00 97.69 98 THR A N 1
ATOM 815 C CA . THR A 1 98 ? -0.657 -5.858 -0.282 1.00 97.69 98 THR A CA 1
ATOM 816 C C . THR A 1 98 ? -0.259 -6.638 0.975 1.00 97.69 98 THR A C 1
ATOM 818 O O . THR A 1 98 ? -0.937 -6.541 1.999 1.00 97.69 98 THR A O 1
ATOM 821 N N . TRP A 1 99 ? 0.846 -7.390 0.932 1.00 96.88 99 TRP A N 1
ATOM 822 C CA . TRP A 1 99 ? 1.345 -8.107 2.108 1.00 96.88 99 TRP A CA 1
ATOM 823 C C . TRP A 1 99 ? 1.816 -7.142 3.205 1.00 96.88 99 TRP A C 1
ATOM 825 O O . TRP A 1 99 ? 1.443 -7.304 4.365 1.00 96.88 99 TRP A O 1
ATOM 835 N N . PHE A 1 100 ? 2.559 -6.100 2.830 1.00 97.62 100 PHE A N 1
ATOM 836 C CA . PHE A 1 100 ? 3.088 -5.098 3.757 1.00 97.62 100 PHE A CA 1
ATOM 837 C C . PHE A 1 100 ? 1.999 -4.263 4.424 1.00 97.62 100 PHE A C 1
ATOM 839 O O . PHE A 1 100 ? 2.105 -3.990 5.617 1.00 97.62 100 PHE A O 1
ATOM 846 N N . ILE A 1 101 ? 0.926 -3.935 3.694 1.00 98.38 101 ILE A N 1
ATOM 847 C CA . ILE A 1 101 ? -0.247 -3.254 4.261 1.00 98.38 101 ILE A CA 1
ATOM 848 C C . ILE A 1 101 ? -0.806 -4.066 5.434 1.00 98.38 101 ILE A C 1
ATOM 850 O O . ILE A 1 101 ? -1.001 -3.539 6.528 1.00 98.38 101 ILE A O 1
ATOM 854 N N . LYS A 1 102 ? -1.023 -5.370 5.223 1.00 98.12 102 LYS A N 1
ATOM 855 C CA . LYS A 1 102 ? -1.555 -6.264 6.259 1.00 98.12 102 LYS A CA 1
ATOM 856 C C . LYS A 1 102 ? -0.596 -6.413 7.436 1.00 98.12 102 LYS A C 1
ATOM 858 O O . LYS A 1 102 ? -1.051 -6.412 8.573 1.00 98.12 102 LYS A O 1
ATOM 863 N N . GLN A 1 103 ? 0.711 -6.520 7.183 1.00 97.62 103 GLN A N 1
ATOM 864 C CA . GLN A 1 103 ? 1.705 -6.612 8.258 1.00 97.62 103 GLN A CA 1
ATOM 865 C C . GLN A 1 103 ? 1.740 -5.351 9.124 1.00 97.62 103 GLN A C 1
ATOM 867 O O . GLN A 1 103 ? 1.661 -5.467 10.341 1.00 97.62 103 GLN A O 1
ATOM 872 N N . GLY A 1 104 ? 1.771 -4.158 8.522 1.00 97.50 104 GLY A N 1
ATOM 873 C CA . GLY A 1 104 ? 1.776 -2.904 9.282 1.00 97.50 104 GLY A CA 1
ATOM 874 C C . GLY A 1 104 ? 0.506 -2.709 10.118 1.00 97.50 104 GLY A C 1
ATOM 875 O O . GLY A 1 104 ? 0.561 -2.226 11.252 1.00 97.50 104 GLY A O 1
ATOM 876 N N . ILE A 1 105 ? -0.652 -3.139 9.604 1.00 97.75 105 ILE A N 1
ATOM 877 C CA . ILE A 1 105 ? -1.904 -3.161 10.377 1.00 97.75 105 ILE A CA 1
ATOM 878 C C . ILE A 1 105 ? -1.833 -4.173 11.520 1.00 97.75 105 ILE A C 1
ATOM 880 O O . ILE A 1 105 ? -2.132 -3.827 12.661 1.00 97.75 105 ILE A O 1
ATOM 884 N N . LEU A 1 106 ? -1.401 -5.402 11.243 1.00 96.38 106 LEU A N 1
ATOM 885 C CA . LEU A 1 106 ? -1.305 -6.457 12.247 1.00 96.38 106 LEU A CA 1
ATOM 886 C C . LEU A 1 106 ? -0.359 -6.079 13.393 1.00 96.38 106 LEU A C 1
ATOM 888 O O . LEU A 1 106 ? -0.716 -6.259 14.552 1.00 96.38 106 LEU A O 1
ATOM 892 N N . GLU A 1 107 ? 0.819 -5.537 13.086 1.00 95.88 107 GLU A N 1
ATOM 893 C CA . GLU A 1 107 ? 1.794 -5.078 14.082 1.00 95.88 107 GLU A CA 1
ATOM 894 C C . GLU A 1 107 ? 1.202 -3.992 14.986 1.00 95.88 107 GLU A C 1
ATOM 896 O O . GLU A 1 107 ? 1.324 -4.063 16.212 1.00 95.88 107 GLU A O 1
ATOM 901 N N . TYR A 1 108 ? 0.501 -3.018 14.396 1.00 95.50 108 TYR A N 1
ATOM 902 C CA . TYR A 1 108 ? -0.179 -1.974 15.155 1.00 95.50 108 TYR A CA 1
ATOM 903 C C . TYR A 1 108 ? -1.258 -2.559 16.071 1.00 95.50 108 TYR A C 1
ATOM 905 O O . TYR A 1 108 ? -1.259 -2.282 17.273 1.00 95.50 108 TYR A O 1
ATOM 913 N N . LEU A 1 109 ? -2.142 -3.405 15.536 1.00 93.81 109 LEU A N 1
ATOM 914 C CA . LEU A 1 109 ? -3.219 -4.023 16.308 1.00 93.81 109 LEU A CA 1
ATOM 915 C C . LEU A 1 109 ? -2.667 -4.907 17.429 1.00 93.81 109 LEU A C 1
ATOM 917 O O . LEU A 1 109 ? -3.113 -4.799 18.567 1.00 93.81 109 LEU A O 1
ATOM 921 N N . GLN A 1 110 ? -1.634 -5.705 17.166 1.00 91.81 110 GLN A N 1
ATOM 922 C CA . GLN A 1 110 ? -0.970 -6.498 18.199 1.00 91.81 110 GLN A CA 1
ATOM 923 C C . GLN A 1 110 ? -0.311 -5.624 19.267 1.00 91.81 110 GLN A C 1
ATOM 925 O O . GLN A 1 110 ? -0.328 -6.000 20.430 1.00 91.81 110 GLN A O 1
ATOM 930 N N . SER A 1 111 ? 0.243 -4.459 18.922 1.00 91.00 111 SER A N 1
ATOM 931 C CA . SER A 1 111 ? 0.811 -3.547 19.926 1.00 91.00 111 SER A CA 1
ATOM 932 C C . SER A 1 111 ? -0.246 -2.929 20.852 1.00 91.00 111 SER A C 1
ATOM 934 O O . SER A 1 111 ? 0.064 -2.576 21.988 1.00 91.00 111 SER A O 1
ATOM 936 N N . LYS A 1 112 ? -1.490 -2.800 20.372 1.00 87.75 112 LYS A N 1
ATOM 937 C CA . LYS A 1 112 ? -2.611 -2.186 21.098 1.00 87.75 112 LYS A CA 1
ATOM 938 C C . LYS A 1 112 ? -3.463 -3.187 21.869 1.00 87.75 112 LYS A C 1
ATOM 940 O O . LYS A 1 112 ? -3.961 -2.848 22.936 1.00 87.75 112 LYS A O 1
ATOM 945 N N . TYR A 1 113 ? -3.623 -4.391 21.328 1.00 80.81 113 TYR A N 1
ATOM 946 C CA . TYR A 1 113 ? -4.547 -5.410 21.824 1.00 80.81 113 TYR A CA 1
ATOM 947 C C . TYR A 1 113 ? -3.843 -6.698 22.285 1.00 80.81 113 TYR A C 1
ATOM 949 O O . TYR A 1 113 ? -4.518 -7.683 22.584 1.00 80.81 113 TYR A O 1
ATOM 957 N N . LYS A 1 114 ? -2.502 -6.722 22.378 1.00 65.81 114 LYS A N 1
ATOM 958 C CA . LYS A 1 114 ? -1.816 -7.787 23.124 1.00 65.81 114 LYS A CA 1
ATOM 959 C C . LYS A 1 114 ? -2.121 -7.647 24.613 1.00 65.81 114 LYS A C 1
ATOM 961 O O . LYS A 1 114 ? -1.686 -6.683 25.240 1.00 65.81 114 LYS A O 1
ATOM 966 N N . ASN A 1 115 ? -2.824 -8.647 25.139 1.00 52.84 115 ASN A N 1
ATOM 967 C CA . ASN A 1 115 ? -2.731 -9.052 26.541 1.00 52.84 115 ASN A CA 1
ATOM 968 C C . ASN A 1 115 ? -1.350 -9.651 26.824 1.00 52.84 115 ASN A C 1
ATOM 970 O O . ASN A 1 115 ? -0.873 -10.442 25.973 1.00 52.84 115 ASN A O 1
#

Secondary structure (DSSP, 8-state):
--HHHHHHHHHHHHHHHHHH-HHHHHHHHHHHHHHHHHHHHHHHHHHHHHHT---S-HHHHHHHTTTTHHHHHHHHHHHHHHHHTT-S----HHHHHHHHHHHHHHHHHHHHH--